Protein AF-A0A426XD39-F1 (afdb_monomer_lite)

Sequence (148 aa):
MAIVEEQVAELERELARTQQERNEALQQLETFDKELNKVQGDLPEAQKQLKEARVRARKADDDLLKSMKDLESTRAELPKQAIDDYKEGLKRMARVAYEYGYRVVLARFRSSHPDSRVEEDPFTIRPKDDSVHMERQQAFDDSDPPES

Structure (mmCIF, N/CA/C/O backbone):
data_AF-A0A426XD39-F1
#
_entry.id   AF-A0A426XD39-F1
#
loop_
_atom_site.group_PDB
_atom_site.id
_atom_site.type_symbol
_atom_site.label_atom_id
_atom_site.label_alt_id
_atom_site.label_comp_id
_atom_site.label_asym_id
_atom_site.label_entity_id
_atom_site.label_seq_id
_atom_site.pdbx_PDB_ins_code
_atom_site.Cartn_x
_atom_site.Cartn_y
_atom_site.Cartn_z
_atom_site.occupancy
_atom_site.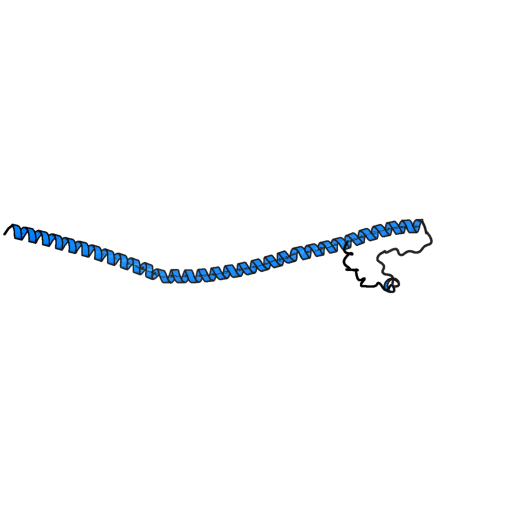B_iso_or_equiv
_atom_site.auth_seq_id
_atom_site.auth_comp_id
_atom_site.auth_asym_id
_atom_site.auth_atom_id
_atom_site.pdbx_PDB_model_num
ATOM 1 N N . MET A 1 1 ? -61.363 5.796 71.773 1.00 62.94 1 MET A N 1
ATOM 2 C CA . MET A 1 1 ? -60.962 4.455 71.301 1.00 62.94 1 MET A CA 1
ATOM 3 C C . MET A 1 1 ? -60.930 4.393 69.779 1.00 62.94 1 MET A C 1
ATOM 5 O O . MET A 1 1 ? -59.838 4.223 69.270 1.00 62.94 1 MET A O 1
ATOM 9 N N . ALA A 1 2 ? -62.021 4.696 69.063 1.00 72.50 2 ALA A N 1
ATOM 10 C CA . ALA A 1 2 ? -62.077 4.622 67.590 1.00 72.50 2 ALA A CA 1
ATOM 11 C C . ALA A 1 2 ? -60.963 5.372 66.813 1.00 72.50 2 ALA A C 1
ATOM 13 O O . ALA A 1 2 ? -60.413 4.827 65.868 1.00 72.50 2 ALA A O 1
ATOM 14 N N . ILE A 1 3 ? -60.573 6.586 67.231 1.00 79.56 3 ILE A N 1
ATOM 15 C CA . ILE A 1 3 ? -59.529 7.377 66.535 1.00 79.56 3 ILE A CA 1
ATOM 16 C C . ILE A 1 3 ? -58.145 6.710 66.626 1.00 79.56 3 ILE A C 1
ATOM 18 O O . ILE A 1 3 ? -57.352 6.771 65.695 1.00 79.56 3 ILE A O 1
ATOM 22 N N . VAL A 1 4 ? -57.852 6.054 67.753 1.00 82.69 4 VAL A N 1
ATOM 23 C CA . VAL A 1 4 ? -56.566 5.369 67.963 1.00 82.69 4 VAL A CA 1
ATOM 24 C C . VAL A 1 4 ? -56.505 4.086 67.130 1.00 82.69 4 VAL A C 1
ATOM 26 O O . VAL A 1 4 ? -55.459 3.767 66.580 1.00 82.69 4 VAL A O 1
ATOM 29 N N . GLU A 1 5 ? -57.627 3.379 66.987 1.00 84.88 5 GLU A N 1
ATOM 30 C CA . GLU A 1 5 ? -57.730 2.174 66.152 1.00 84.88 5 GLU A CA 1
ATOM 31 C C . GLU A 1 5 ? -57.577 2.491 64.656 1.00 84.88 5 GLU A C 1
ATOM 33 O O . GLU A 1 5 ? -56.911 1.749 63.936 1.00 84.88 5 GLU A O 1
ATOM 38 N N . GLU A 1 6 ? -58.127 3.617 64.193 1.00 87.06 6 GLU A N 1
ATOM 39 C CA . GLU A 1 6 ? -57.996 4.069 62.803 1.00 87.06 6 GLU A CA 1
ATOM 40 C C . GLU A 1 6 ? -56.539 4.390 62.430 1.00 87.06 6 GLU A C 1
ATOM 42 O O . GLU A 1 6 ? -56.062 3.941 61.387 1.00 87.06 6 GLU A O 1
ATOM 47 N N . GLN A 1 7 ? -55.802 5.077 63.310 1.00 90.25 7 GLN A N 1
ATOM 48 C CA . GLN A 1 7 ? -54.382 5.381 63.085 1.00 90.25 7 GLN A CA 1
ATOM 49 C C . GLN A 1 7 ? -53.488 4.135 63.106 1.00 90.25 7 GLN A C 1
ATOM 51 O O . GLN A 1 7 ? -52.530 4.052 62.339 1.00 90.25 7 GLN A O 1
ATOM 56 N N . VAL A 1 8 ? -53.797 3.149 63.954 1.00 92.12 8 VAL A N 1
ATOM 57 C CA . VAL A 1 8 ? -53.082 1.862 63.959 1.00 92.12 8 VAL A CA 1
ATOM 58 C C . VAL A 1 8 ? -53.313 1.117 62.642 1.00 92.12 8 VAL A C 1
ATOM 60 O O . VAL A 1 8 ? -52.353 0.647 62.037 1.00 92.12 8 VAL A O 1
ATOM 63 N N . ALA A 1 9 ? -54.553 1.084 62.143 1.00 92.00 9 ALA A N 1
ATOM 64 C CA . ALA A 1 9 ? -54.873 0.437 60.872 1.00 92.00 9 ALA A CA 1
ATOM 65 C C . ALA A 1 9 ? -54.220 1.129 59.659 1.00 92.00 9 ALA A C 1
ATOM 67 O O . ALA A 1 9 ? -53.891 0.473 58.670 1.00 92.00 9 ALA A O 1
ATOM 68 N N . GLU A 1 10 ? -54.038 2.450 59.699 1.00 93.31 10 GLU A N 1
ATOM 69 C CA . GLU A 1 10 ? -53.313 3.193 58.663 1.00 93.31 10 GLU A CA 1
ATOM 70 C C . GLU A 1 10 ? -51.815 2.860 58.665 1.00 93.31 10 GLU A C 1
ATOM 72 O O . GLU A 1 10 ? -51.279 2.469 57.625 1.00 93.31 10 GLU A O 1
ATOM 77 N N . LEU A 1 11 ? -51.174 2.892 59.839 1.00 94.50 11 LEU A N 1
ATOM 78 C CA . LEU A 1 11 ? -49.770 2.501 60.011 1.00 94.50 11 LEU A CA 1
ATOM 79 C C . LEU A 1 11 ? -49.503 1.055 59.565 1.00 94.50 11 LEU A C 1
ATOM 81 O O . LEU A 1 11 ? -48.489 0.781 58.926 1.00 94.50 11 LEU A O 1
ATOM 85 N N . GLU A 1 12 ? -50.415 0.124 59.853 1.00 94.62 12 GLU A N 1
ATOM 86 C CA . GLU A 1 12 ? -50.307 -1.267 59.398 1.00 94.62 12 GLU A CA 1
ATOM 87 C C . GLU A 1 12 ? -50.353 -1.390 57.866 1.00 94.62 12 GLU A C 1
ATOM 89 O O . GLU A 1 12 ? -49.591 -2.171 57.288 1.00 94.62 12 GLU A O 1
ATOM 94 N N . ARG A 1 13 ? -51.190 -0.595 57.181 1.00 95.06 13 ARG A N 1
ATOM 95 C CA . ARG A 1 13 ? -51.237 -0.579 55.706 1.00 95.06 13 ARG A CA 1
ATOM 96 C C . ARG A 1 13 ? -49.968 0.002 55.099 1.00 95.06 13 ARG A C 1
ATOM 98 O O . ARG A 1 13 ? -49.471 -0.542 54.114 1.00 95.06 13 ARG A O 1
ATOM 105 N N . GLU A 1 14 ? -49.437 1.081 55.665 1.00 95.12 14 GLU A N 1
ATOM 106 C CA . GLU A 1 14 ? -48.173 1.665 55.207 1.00 95.12 14 GLU A CA 1
ATOM 107 C C . GLU A 1 14 ? -47.002 0.696 55.405 1.00 95.12 14 GLU A C 1
ATOM 109 O O . GLU A 1 14 ? -46.159 0.531 54.517 1.00 95.12 14 GLU A O 1
ATOM 114 N N . LEU A 1 15 ? -46.978 -0.022 56.529 1.00 95.62 15 LEU A N 1
ATOM 115 C CA . LEU A 1 15 ? -45.964 -1.034 56.803 1.00 95.62 15 LEU A CA 1
ATOM 116 C C . LEU A 1 15 ? -46.068 -2.224 55.834 1.00 95.62 15 LEU A C 1
ATOM 118 O O . LEU A 1 15 ? -45.051 -2.700 55.333 1.00 95.62 15 LEU A O 1
ATOM 122 N N . ALA A 1 16 ? -47.282 -2.663 55.495 1.00 96.06 16 ALA A N 1
ATOM 123 C CA . ALA A 1 16 ? -47.491 -3.701 54.485 1.00 96.06 16 ALA A CA 1
ATOM 124 C C . ALA A 1 16 ? -47.058 -3.243 53.080 1.00 96.06 16 ALA A C 1
ATOM 126 O O . ALA A 1 16 ? -46.397 -3.990 52.356 1.00 96.06 16 ALA A O 1
ATOM 127 N N . ARG A 1 17 ? -47.371 -1.996 52.704 1.00 96.25 17 ARG A N 1
ATOM 128 C CA . ARG A 1 17 ? -46.983 -1.415 51.412 1.00 96.25 17 ARG A CA 1
ATOM 129 C C . ARG A 1 17 ? -45.466 -1.290 51.273 1.00 96.25 17 ARG A C 1
ATOM 131 O O . ARG A 1 17 ? -44.905 -1.727 50.274 1.00 96.25 17 ARG A O 1
ATOM 138 N N . THR A 1 18 ? -44.793 -0.756 52.289 1.00 95.88 18 THR A N 1
ATOM 139 C CA . THR A 1 18 ? -43.326 -0.618 52.293 1.00 95.88 18 THR A CA 1
ATOM 140 C C . THR A 1 18 ? -42.623 -1.979 52.269 1.00 95.88 18 THR A C 1
ATOM 142 O O . THR A 1 18 ? -41.595 -2.134 51.609 1.00 95.88 18 THR A O 1
ATOM 145 N N . GLN A 1 19 ? -43.185 -3.002 52.924 1.00 96.62 19 GLN A N 1
ATOM 146 C CA . GLN A 1 19 ? -42.686 -4.377 52.825 1.00 96.62 19 GLN A CA 1
ATOM 147 C C . GLN A 1 19 ? -42.844 -4.961 51.416 1.00 96.62 19 GLN A C 1
ATOM 149 O O . GLN A 1 19 ? -41.924 -5.624 50.934 1.00 96.62 19 GLN A O 1
ATOM 154 N N . GLN A 1 20 ? -43.970 -4.707 50.746 1.00 97.06 20 GLN A N 1
ATOM 155 C CA . GLN A 1 20 ? -44.176 -5.123 49.359 1.00 97.06 20 GLN A CA 1
ATOM 156 C C . GLN A 1 20 ? -43.181 -4.433 48.414 1.00 97.06 20 GLN A C 1
ATOM 158 O O . GLN A 1 20 ? -42.479 -5.121 47.674 1.00 97.06 20 GLN A O 1
ATOM 163 N N . GLU A 1 21 ? -43.058 -3.106 48.490 1.00 97.00 21 GLU A N 1
ATOM 164 C CA . GLU A 1 21 ? -42.122 -2.319 47.672 1.00 97.00 21 GLU A CA 1
ATOM 165 C C . GLU A 1 21 ? -40.669 -2.788 47.877 1.00 97.00 21 GLU A C 1
ATOM 167 O O . GLU A 1 21 ? -39.912 -2.946 46.917 1.00 97.00 21 GLU A O 1
ATOM 172 N N . ARG A 1 22 ? -40.281 -3.113 49.120 1.00 97.00 22 ARG A N 1
ATOM 173 C CA . ARG A 1 22 ? -38.969 -3.707 49.421 1.00 97.00 22 ARG A CA 1
ATOM 174 C C . ARG A 1 22 ? -38.773 -5.056 48.723 1.00 97.00 22 ARG A C 1
ATOM 176 O O . ARG A 1 22 ? -37.688 -5.316 48.206 1.00 97.00 22 ARG A O 1
ATOM 183 N N . ASN A 1 23 ? -39.779 -5.928 48.732 1.00 97.44 23 ASN A N 1
ATOM 184 C CA . ASN A 1 23 ? -39.682 -7.250 48.108 1.00 97.44 23 ASN A CA 1
ATOM 185 C C . ASN A 1 23 ? -39.570 -7.148 46.581 1.00 97.44 23 ASN A C 1
ATOM 187 O O . ASN A 1 23 ? -38.772 -7.865 45.979 1.00 97.44 23 ASN A O 1
ATOM 191 N N . GLU A 1 24 ? -40.313 -6.230 45.966 1.00 97.50 24 GLU A N 1
ATOM 192 C CA . GLU A 1 24 ? -40.216 -5.937 44.532 1.00 97.50 24 GLU A CA 1
ATOM 193 C C . GLU A 1 24 ? -38.823 -5.395 44.171 1.00 97.50 24 GLU A C 1
ATOM 195 O O . GLU A 1 24 ? -38.196 -5.872 43.224 1.00 97.50 24 GLU A O 1
ATOM 200 N N . ALA A 1 25 ? -38.278 -4.476 44.976 1.00 97.38 25 ALA A N 1
ATOM 201 C CA . ALA A 1 25 ? -36.922 -3.962 44.791 1.00 97.38 25 ALA A CA 1
ATOM 202 C C . ALA A 1 25 ? -35.846 -5.056 44.933 1.00 97.38 25 ALA A C 1
ATOM 204 O O . ALA A 1 25 ? -34.875 -5.068 44.176 1.00 97.38 25 ALA A O 1
ATOM 205 N N . LEU A 1 26 ? -36.016 -6.004 45.864 1.00 97.88 26 LEU A N 1
ATOM 206 C CA . LEU A 1 26 ? -35.109 -7.149 46.014 1.00 97.88 26 LEU A CA 1
ATOM 207 C C . LEU A 1 26 ? -35.141 -8.071 44.789 1.00 97.88 26 LEU A C 1
ATOM 209 O O . LEU A 1 26 ? -34.083 -8.500 44.333 1.00 97.88 26 LEU A O 1
ATOM 213 N N . GLN A 1 27 ? -36.323 -8.334 44.225 1.00 97.56 27 GLN A N 1
ATOM 214 C CA . GLN A 1 27 ? -36.441 -9.110 42.987 1.00 97.56 27 GLN A CA 1
ATOM 215 C C . GLN A 1 27 ? -35.761 -8.400 41.814 1.00 97.56 27 GLN A C 1
ATOM 217 O O . GLN A 1 27 ? -35.033 -9.037 41.055 1.00 97.56 27 GLN A O 1
ATOM 222 N N . GLN A 1 28 ? -35.941 -7.081 41.688 1.00 97.88 28 GLN A N 1
ATOM 223 C CA . GLN A 1 28 ? -35.249 -6.303 40.661 1.00 97.88 28 GLN A CA 1
ATOM 224 C C . GLN A 1 28 ? -33.729 -6.367 40.830 1.00 97.88 28 GLN A C 1
ATOM 226 O O . GLN A 1 28 ? -33.011 -6.608 39.859 1.00 97.88 28 GLN A O 1
ATOM 231 N N . LEU A 1 29 ? -33.229 -6.224 42.058 1.00 97.56 29 LEU A N 1
ATOM 232 C CA . LEU A 1 29 ? -31.799 -6.315 42.339 1.00 97.56 29 LEU A CA 1
ATOM 233 C C . LEU A 1 29 ? -31.237 -7.697 41.976 1.00 97.56 29 LEU A C 1
ATOM 235 O O . LEU A 1 29 ? -30.179 -7.778 41.360 1.00 97.56 29 LEU A O 1
ATOM 239 N N . GLU A 1 30 ? -31.972 -8.773 42.262 1.00 97.50 30 GLU A N 1
ATOM 240 C CA . GLU A 1 30 ? -31.591 -10.128 41.854 1.00 97.50 30 GLU A CA 1
ATOM 241 C C . GLU A 1 30 ? -31.576 -10.297 40.323 1.00 97.50 30 GLU A C 1
ATOM 243 O O . GLU A 1 30 ? -30.703 -10.978 39.778 1.00 97.50 30 GLU A O 1
ATOM 248 N N . THR A 1 31 ? -32.513 -9.673 39.597 1.00 97.69 31 THR A N 1
ATOM 249 C CA . THR A 1 31 ? -32.496 -9.696 38.124 1.00 97.69 31 THR A CA 1
ATOM 250 C C . THR A 1 31 ? -31.302 -8.942 37.544 1.00 97.69 31 THR A C 1
ATOM 252 O O . THR A 1 31 ? -30.614 -9.493 36.684 1.00 97.69 31 THR A O 1
ATOM 255 N N . PHE A 1 32 ? -30.992 -7.748 38.059 1.00 97.12 32 PHE A N 1
ATOM 256 C CA . PHE A 1 32 ? -29.820 -6.984 37.630 1.00 97.12 32 PHE A CA 1
ATOM 257 C C . PHE A 1 32 ? -28.513 -7.714 37.941 1.00 97.12 32 PHE A C 1
ATOM 259 O O . PHE A 1 32 ? -27.609 -7.721 37.110 1.00 97.12 32 PHE A O 1
ATOM 266 N N . ASP A 1 33 ? -28.417 -8.382 39.091 1.00 97.69 33 ASP A N 1
ATOM 267 C CA . ASP A 1 33 ? -27.224 -9.148 39.455 1.00 97.69 33 ASP A CA 1
ATOM 268 C C . ASP A 1 33 ? -27.003 -10.338 38.503 1.00 97.69 33 ASP A C 1
ATOM 270 O O . ASP A 1 33 ? -25.888 -10.595 38.042 1.00 97.69 33 ASP A O 1
ATOM 274 N N . LYS A 1 34 ? -28.077 -11.029 38.101 1.00 97.12 34 LYS A N 1
ATOM 275 C CA . LYS A 1 34 ? -28.007 -12.088 37.077 1.00 97.12 34 LYS A CA 1
ATOM 276 C C . LYS A 1 34 ? -27.558 -11.551 35.717 1.00 97.12 34 LYS A C 1
ATOM 278 O O . LYS A 1 34 ? -26.823 -12.240 35.012 1.00 97.12 34 LYS A O 1
ATOM 283 N N . GLU A 1 35 ? -27.998 -10.358 35.327 1.00 96.94 35 GLU A N 1
ATOM 284 C CA . GLU A 1 35 ? -27.568 -9.715 34.080 1.00 96.94 35 GLU A CA 1
ATOM 285 C C . GLU A 1 35 ? -26.106 -9.267 34.133 1.00 96.94 35 GLU A C 1
ATOM 287 O O . GLU A 1 35 ? -25.351 -9.550 33.201 1.00 96.94 35 GLU A O 1
ATOM 292 N N . LEU A 1 36 ? -25.676 -8.656 35.241 1.00 97.19 36 LEU A N 1
ATOM 293 C CA . LEU A 1 36 ? -24.282 -8.263 35.456 1.00 97.19 36 LEU A CA 1
ATOM 294 C C . LEU A 1 36 ? -23.345 -9.464 35.378 1.00 97.19 36 LEU A C 1
ATOM 296 O O . LEU A 1 36 ? -22.344 -9.407 34.668 1.00 97.19 36 LEU A O 1
ATOM 300 N N . ASN A 1 37 ? -23.698 -10.572 36.031 1.00 96.75 37 ASN A N 1
ATOM 301 C CA . ASN A 1 37 ? -22.898 -11.794 35.993 1.00 96.75 37 ASN A CA 1
ATOM 302 C C . ASN A 1 37 ? -22.757 -12.363 34.571 1.00 96.75 37 ASN A C 1
ATOM 304 O O . ASN A 1 37 ? -21.679 -12.833 34.206 1.00 96.75 37 ASN A O 1
ATOM 308 N N . LYS A 1 38 ? -23.809 -12.286 33.741 1.00 96.25 38 LYS A N 1
ATOM 309 C CA . LYS A 1 38 ? -23.734 -12.689 32.324 1.00 96.25 38 LYS A CA 1
ATOM 310 C C . LYS A 1 38 ? -22.755 -11.808 31.550 1.00 96.25 38 LYS A C 1
ATOM 312 O O . LYS A 1 38 ? -21.816 -12.322 30.952 1.00 96.25 38 LYS A O 1
ATOM 317 N N . VAL A 1 39 ? -22.922 -10.486 31.629 1.00 96.00 39 VAL A N 1
ATOM 318 C CA . VAL A 1 39 ? -22.052 -9.526 30.926 1.00 96.00 39 VAL A CA 1
ATOM 319 C C . VAL A 1 39 ? -20.598 -9.649 31.390 1.00 96.00 39 VAL A C 1
ATOM 321 O O . VAL A 1 39 ? -19.671 -9.603 30.582 1.00 96.00 39 VAL A O 1
ATOM 324 N N . GLN A 1 40 ? -20.381 -9.846 32.689 1.00 96.62 40 GLN A N 1
ATOM 325 C CA . GLN A 1 40 ? -19.053 -10.043 33.260 1.00 96.62 40 GLN A CA 1
ATOM 326 C C . GLN A 1 40 ? -18.413 -11.361 32.801 1.00 96.62 40 GLN A C 1
ATOM 328 O O . GLN A 1 40 ? -17.192 -11.416 32.657 1.00 96.62 40 GLN A O 1
ATOM 333 N N . GLY A 1 41 ? -19.218 -12.392 32.529 1.00 95.56 41 GLY A N 1
ATOM 334 C CA . GLY A 1 41 ? -18.774 -13.646 31.921 1.00 95.56 41 GLY A CA 1
ATOM 335 C C . GLY A 1 41 ? -18.348 -13.504 30.455 1.00 95.56 41 GLY A C 1
ATOM 336 O O . GLY A 1 41 ? -17.383 -14.145 30.045 1.00 95.56 41 GLY A O 1
ATOM 337 N N . ASP A 1 42 ? -19.003 -12.628 29.689 1.00 96.94 42 ASP A N 1
ATOM 338 C CA . ASP A 1 42 ? -18.703 -12.400 28.264 1.00 96.94 42 ASP A CA 1
ATOM 339 C C . ASP A 1 42 ? -17.506 -11.458 28.041 1.00 96.94 42 ASP A C 1
ATOM 341 O O . ASP A 1 42 ? -16.815 -11.517 27.016 1.00 96.94 42 ASP A O 1
ATOM 345 N N . LEU A 1 43 ? -17.225 -10.586 29.014 1.00 97.44 43 LEU A N 1
ATOM 346 C CA . LEU A 1 43 ? -16.177 -9.570 28.924 1.00 97.44 43 LEU A CA 1
ATOM 347 C C . LEU A 1 43 ? -14.773 -10.137 28.605 1.00 97.44 43 LEU A C 1
ATOM 349 O O . LEU A 1 43 ? -14.110 -9.575 27.726 1.00 97.44 43 LEU A O 1
ATOM 353 N N . PRO A 1 44 ? -14.284 -11.224 29.240 1.00 97.19 44 PRO A N 1
ATOM 354 C CA . PRO A 1 44 ? -12.968 -11.788 28.942 1.00 97.19 44 PRO A CA 1
ATOM 355 C C . PRO A 1 44 ? -12.835 -12.285 27.499 1.00 97.19 44 PRO A C 1
ATOM 357 O O . PRO A 1 44 ? -11.789 -12.087 26.876 1.00 97.19 44 PRO A O 1
ATOM 360 N N . GLU A 1 45 ? -13.891 -12.893 26.952 1.00 97.44 45 GLU A N 1
ATOM 361 C CA . GLU A 1 45 ? -13.901 -13.406 25.579 1.00 97.44 45 GLU A CA 1
ATOM 362 C C . GLU A 1 45 ? -13.872 -12.250 24.571 1.00 97.44 45 GLU A C 1
ATOM 364 O O . GLU A 1 45 ? -13.024 -12.230 23.676 1.00 97.44 45 GLU A O 1
ATOM 369 N N . ALA A 1 46 ? -14.691 -11.213 24.776 1.00 97.12 46 ALA A N 1
ATOM 370 C CA . ALA A 1 46 ? -14.643 -10.001 23.957 1.00 97.12 46 ALA A CA 1
ATOM 371 C C . ALA A 1 46 ? -13.252 -9.337 24.002 1.00 97.12 46 ALA A C 1
ATOM 373 O O . ALA A 1 46 ? -12.706 -8.903 22.981 1.00 97.12 46 ALA A O 1
ATOM 374 N N . GLN A 1 47 ? -12.626 -9.299 25.182 1.00 98.00 47 GLN A N 1
ATOM 375 C CA . GLN A 1 47 ? -11.295 -8.724 25.358 1.00 98.00 47 GLN A CA 1
ATOM 376 C C . GLN A 1 47 ? -10.203 -9.544 24.651 1.00 98.00 47 GLN A C 1
ATOM 378 O O . GLN A 1 47 ? -9.253 -8.971 24.103 1.00 98.00 47 GLN A O 1
ATOM 383 N N . LYS A 1 48 ? -10.328 -10.8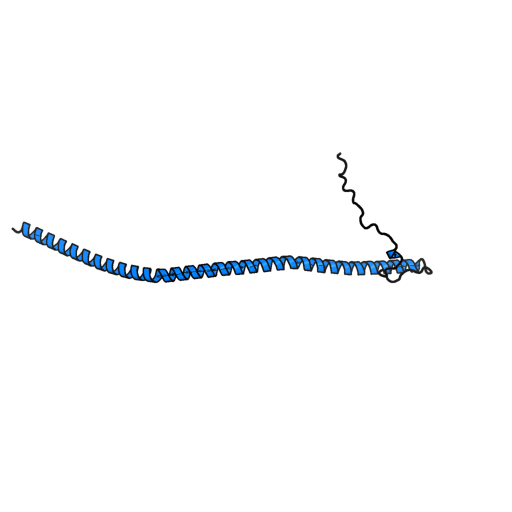76 24.637 1.00 98.12 48 LYS A N 1
ATOM 384 C CA . LYS A 1 48 ? -9.449 -11.780 23.885 1.00 98.12 48 LYS A CA 1
ATOM 385 C C . LYS A 1 48 ? -9.588 -11.552 22.379 1.00 98.12 48 LYS A C 1
ATOM 387 O O . LYS A 1 48 ? -8.581 -11.302 21.716 1.00 98.12 48 LYS A O 1
ATOM 392 N N . GLN A 1 49 ? -10.814 -11.532 21.860 1.00 98.31 49 GLN A N 1
ATOM 393 C CA . GLN A 1 49 ? -11.082 -11.292 20.438 1.00 98.31 49 GLN A CA 1
ATOM 394 C C . GLN A 1 49 ? -10.539 -9.939 19.969 1.00 98.31 49 GLN A C 1
ATOM 396 O O . GLN A 1 49 ? -9.955 -9.841 18.889 1.00 98.31 49 GLN A O 1
ATOM 401 N N . LEU A 1 50 ? -10.645 -8.900 20.803 1.00 98.38 50 LEU A N 1
ATOM 402 C CA . LEU A 1 50 ? -10.077 -7.583 20.515 1.00 98.38 50 LEU A CA 1
ATOM 403 C C . LEU A 1 50 ? -8.543 -7.625 20.397 1.00 98.38 50 LEU A C 1
ATOM 405 O O . LEU A 1 50 ? -7.970 -7.002 19.501 1.00 98.38 50 LEU A O 1
ATOM 409 N N . LYS A 1 51 ? -7.856 -8.362 21.279 1.00 98.38 51 LYS A N 1
ATOM 410 C CA . LYS A 1 51 ? -6.394 -8.540 21.200 1.00 98.38 51 LYS A CA 1
ATOM 411 C C . LYS A 1 51 ? -5.998 -9.276 19.919 1.00 98.38 51 LYS A C 1
ATOM 413 O O . LYS A 1 51 ? -5.087 -8.831 19.226 1.00 98.38 51 LYS A O 1
ATOM 418 N N . GLU A 1 52 ? -6.709 -10.343 19.568 1.00 98.56 52 GLU A N 1
ATOM 419 C CA . GLU A 1 52 ? -6.468 -11.103 18.336 1.00 98.56 52 GLU A CA 1
ATOM 420 C C . GLU A 1 52 ? -6.735 -10.268 17.077 1.00 98.56 52 GLU A C 1
ATOM 422 O O . GLU A 1 52 ? -5.938 -10.275 16.139 1.00 98.56 52 GLU A O 1
ATOM 427 N N . ALA A 1 53 ? -7.826 -9.499 17.056 1.00 98.50 53 ALA A N 1
ATOM 428 C CA . ALA A 1 53 ? -8.136 -8.570 15.974 1.00 98.50 53 ALA A CA 1
ATOM 429 C C . ALA A 1 53 ? -7.037 -7.511 15.801 1.00 98.50 53 ALA A C 1
ATOM 431 O O . ALA A 1 53 ? -6.611 -7.262 14.677 1.00 98.50 53 ALA A O 1
ATOM 432 N N . ARG A 1 54 ? -6.509 -6.952 16.899 1.00 98.62 54 ARG A N 1
ATOM 433 C CA . ARG A 1 54 ? -5.392 -5.991 16.853 1.00 98.62 54 ARG A CA 1
ATOM 434 C C . ARG A 1 54 ? -4.119 -6.592 16.268 1.00 98.62 54 ARG A C 1
ATOM 436 O O . ARG A 1 54 ? -3.441 -5.924 15.495 1.00 98.62 54 ARG A O 1
ATOM 443 N N . VAL A 1 55 ? -3.784 -7.832 16.624 1.00 98.62 55 VAL A N 1
ATOM 444 C CA . VAL A 1 55 ? -2.611 -8.520 16.059 1.00 98.62 55 VAL A CA 1
ATOM 445 C C . VAL A 1 55 ? -2.803 -8.774 14.564 1.00 98.62 55 VAL A C 1
ATOM 447 O O . VAL A 1 55 ? -1.895 -8.507 13.781 1.00 98.62 55 VAL A O 1
ATOM 450 N N . ARG A 1 56 ? -3.993 -9.228 14.153 1.00 98.50 56 ARG A N 1
ATOM 451 C CA . ARG A 1 56 ? -4.318 -9.434 12.733 1.00 98.50 56 ARG A CA 1
ATOM 452 C C . ARG A 1 56 ? -4.262 -8.139 11.927 1.00 98.50 56 ARG A C 1
ATOM 454 O O . ARG A 1 56 ? -3.702 -8.155 10.839 1.00 98.50 56 ARG A O 1
ATOM 461 N N . ALA A 1 57 ? -4.789 -7.041 12.469 1.00 98.44 57 ALA A N 1
ATOM 462 C CA . ALA A 1 57 ? -4.744 -5.731 11.824 1.00 98.44 57 ALA A CA 1
ATOM 463 C C . ALA A 1 57 ? -3.297 -5.273 11.590 1.00 98.44 57 ALA A C 1
ATOM 465 O O . ALA A 1 57 ? -2.937 -4.968 10.462 1.00 98.44 57 ALA A O 1
ATOM 466 N N . ARG A 1 58 ? -2.439 -5.355 12.618 1.00 98.44 58 ARG A N 1
ATOM 467 C CA . ARG A 1 58 ? -1.011 -5.013 12.483 1.00 98.44 58 ARG A CA 1
ATOM 468 C C . ARG A 1 58 ? -0.312 -5.839 11.407 1.00 98.44 58 ARG A C 1
ATOM 470 O O . ARG A 1 58 ? 0.424 -5.290 10.603 1.00 98.44 58 ARG A O 1
ATOM 477 N N . LYS A 1 59 ? -0.577 -7.147 11.363 1.00 98.50 59 LYS A N 1
ATOM 478 C CA . LYS A 1 59 ? -0.012 -8.014 10.324 1.00 98.50 59 LYS A CA 1
ATOM 479 C C . LYS A 1 59 ? -0.477 -7.600 8.922 1.00 98.50 59 LYS A C 1
ATOM 481 O O . LYS A 1 59 ? 0.332 -7.570 8.005 1.00 98.50 59 LYS A O 1
ATOM 486 N N . ALA A 1 60 ? -1.763 -7.291 8.758 1.00 98.44 60 ALA A N 1
ATOM 487 C CA . ALA A 1 60 ? -2.296 -6.837 7.478 1.00 98.44 60 ALA A CA 1
ATOM 488 C C . ALA A 1 60 ? -1.666 -5.505 7.035 1.00 98.44 60 ALA A C 1
ATOM 490 O O . ALA A 1 60 ? -1.351 -5.352 5.857 1.00 98.44 60 ALA A O 1
ATOM 491 N N . ASP A 1 61 ? -1.429 -4.582 7.971 1.00 98.44 61 ASP A N 1
ATOM 492 C CA . ASP A 1 61 ? -0.730 -3.322 7.701 1.00 98.44 61 ASP A CA 1
ATOM 493 C C . ASP A 1 61 ? 0.727 -3.564 7.265 1.00 98.44 61 ASP A C 1
ATOM 495 O O . ASP A 1 61 ? 1.190 -2.956 6.298 1.00 98.44 61 ASP A O 1
ATOM 499 N N . ASP A 1 62 ? 1.441 -4.487 7.919 1.00 98.44 62 ASP A N 1
ATOM 500 C CA . ASP A 1 62 ? 2.813 -4.863 7.549 1.00 98.44 62 ASP A CA 1
ATOM 501 C C . ASP A 1 62 ? 2.877 -5.506 6.148 1.00 98.44 62 ASP A C 1
ATOM 503 O O . ASP A 1 62 ? 3.742 -5.161 5.333 1.00 98.44 62 ASP A O 1
ATOM 507 N N . ASP A 1 63 ? 1.944 -6.412 5.837 1.00 98.44 63 ASP A N 1
ATOM 508 C CA . ASP A 1 63 ? 1.830 -7.065 4.525 1.00 98.44 63 ASP A CA 1
ATOM 509 C C . ASP A 1 63 ? 1.490 -6.042 3.419 1.00 98.44 63 ASP A C 1
ATOM 511 O O . ASP A 1 63 ? 2.045 -6.093 2.311 1.00 98.44 63 ASP A O 1
ATOM 515 N N . LEU A 1 64 ? 0.621 -5.070 3.723 1.00 98.38 64 LEU A N 1
ATOM 516 C CA . LEU A 1 64 ? 0.298 -3.960 2.827 1.00 98.38 64 LEU A CA 1
ATOM 517 C C . LEU A 1 64 ? 1.525 -3.080 2.577 1.00 98.38 64 LEU A C 1
ATOM 519 O O . LEU A 1 64 ? 1.842 -2.784 1.425 1.00 98.38 64 LEU A O 1
ATOM 523 N N . LEU A 1 65 ? 2.250 -2.704 3.634 1.00 98.38 65 LEU A N 1
ATOM 524 C CA . LEU A 1 65 ? 3.458 -1.890 3.529 1.00 98.38 65 LEU A CA 1
ATOM 525 C C . LEU A 1 65 ? 4.523 -2.574 2.666 1.00 98.38 65 LEU A C 1
ATOM 527 O O . LEU A 1 65 ? 5.170 -1.920 1.846 1.00 98.38 65 LEU A O 1
ATOM 531 N N . LYS A 1 66 ? 4.696 -3.890 2.819 1.00 98.44 66 LYS A N 1
ATOM 532 C CA . LYS A 1 66 ? 5.593 -4.678 1.969 1.00 98.44 66 LYS A CA 1
ATOM 533 C C . LYS A 1 66 ? 5.164 -4.619 0.501 1.00 98.44 66 LYS A C 1
ATOM 535 O O . LYS A 1 66 ? 5.975 -4.278 -0.355 1.00 98.44 66 LYS A O 1
ATOM 540 N N . SER A 1 67 ? 3.882 -4.856 0.228 1.00 98.00 67 SER A N 1
ATOM 541 C CA . SER A 1 67 ? 3.334 -4.832 -1.134 1.00 98.00 67 SER A CA 1
ATOM 542 C C . SER A 1 67 ? 3.469 -3.453 -1.796 1.00 98.00 67 SER A C 1
ATOM 544 O O . SER A 1 67 ? 3.769 -3.363 -2.985 1.00 98.00 67 SER A O 1
ATOM 546 N N . MET A 1 68 ? 3.299 -2.366 -1.034 1.00 98.25 68 MET A N 1
ATOM 547 C CA . MET A 1 68 ? 3.504 -1.003 -1.536 1.00 98.25 68 MET A CA 1
ATOM 548 C C . MET A 1 68 ? 4.960 -0.742 -1.934 1.00 98.25 68 MET A C 1
ATOM 550 O O . MET A 1 68 ? 5.193 -0.135 -2.977 1.00 98.25 68 MET A O 1
ATOM 554 N N . LYS A 1 69 ? 5.935 -1.225 -1.152 1.00 98.00 69 LYS A N 1
ATOM 555 C CA . LYS A 1 69 ? 7.364 -1.100 -1.491 1.00 98.00 69 LYS A CA 1
ATOM 556 C C . LYS A 1 69 ? 7.722 -1.877 -2.756 1.00 98.00 69 LYS A C 1
ATOM 558 O O . LYS A 1 69 ? 8.450 -1.360 -3.601 1.00 98.00 69 LYS A O 1
ATOM 563 N N . ASP A 1 70 ? 7.182 -3.083 -2.911 1.00 97.56 70 ASP A N 1
ATOM 564 C CA . ASP A 1 70 ? 7.395 -3.899 -4.112 1.00 97.56 70 ASP A CA 1
ATOM 565 C C . ASP A 1 70 ? 6.791 -3.214 -5.356 1.00 97.56 70 ASP A C 1
ATOM 567 O O . ASP A 1 70 ? 7.420 -3.137 -6.417 1.00 97.56 70 ASP A O 1
ATOM 571 N N . LEU A 1 71 ? 5.594 -2.631 -5.224 1.00 97.12 71 LEU A N 1
ATOM 572 C CA . LEU A 1 71 ? 4.958 -1.844 -6.284 1.00 97.12 71 LEU A CA 1
ATOM 573 C C . LEU A 1 71 ? 5.768 -0.584 -6.636 1.00 97.12 71 LEU A C 1
ATOM 575 O O . LEU A 1 71 ? 5.945 -0.262 -7.809 1.00 97.12 71 LEU A O 1
ATOM 579 N N . GLU A 1 72 ? 6.276 0.139 -5.641 1.00 96.81 72 GLU A N 1
ATOM 580 C CA . GLU A 1 72 ? 7.106 1.323 -5.867 1.00 96.81 72 GLU A CA 1
ATOM 581 C C . GLU A 1 72 ? 8.419 0.964 -6.577 1.00 96.81 72 GLU A C 1
ATOM 583 O O . GLU A 1 72 ? 8.800 1.629 -7.542 1.00 96.81 72 GLU A O 1
ATOM 588 N N . SER A 1 73 ? 9.060 -0.137 -6.171 1.00 95.31 73 SER A N 1
ATOM 589 C CA . SER A 1 73 ? 10.263 -0.656 -6.826 1.00 95.31 73 SER A CA 1
ATOM 590 C C . SER A 1 73 ? 9.999 -1.029 -8.285 1.00 95.31 73 SER A C 1
ATOM 592 O O . SER A 1 73 ? 10.709 -0.560 -9.173 1.00 95.31 73 SER A O 1
ATOM 594 N N . THR A 1 74 ? 8.947 -1.801 -8.567 1.00 95.31 74 THR A N 1
ATOM 595 C CA . THR A 1 74 ? 8.598 -2.176 -9.949 1.00 95.31 74 THR A CA 1
ATOM 596 C C . THR A 1 74 ? 8.254 -0.956 -10.804 1.00 95.31 74 THR A C 1
ATOM 598 O O . THR A 1 74 ? 8.713 -0.846 -11.941 1.00 95.31 74 THR A O 1
ATOM 601 N N . ARG A 1 75 ? 7.521 0.016 -10.248 1.00 94.50 75 ARG A N 1
ATOM 602 C CA . ARG A 1 75 ? 7.217 1.282 -10.924 1.00 94.50 75 ARG A CA 1
ATOM 603 C C . ARG A 1 75 ? 8.472 2.095 -11.242 1.00 94.50 75 ARG A C 1
ATOM 605 O O . ARG A 1 75 ? 8.478 2.780 -12.260 1.00 94.50 75 ARG A O 1
ATOM 612 N N . ALA A 1 76 ? 9.503 2.040 -10.402 1.00 92.81 76 ALA A N 1
ATOM 613 C CA . ALA A 1 76 ? 10.770 2.726 -10.643 1.00 92.81 76 ALA A CA 1
ATOM 614 C C . ALA A 1 76 ? 11.638 2.032 -11.710 1.00 92.81 76 ALA A C 1
ATOM 616 O O . ALA A 1 76 ? 12.395 2.708 -12.407 1.00 92.81 76 ALA A O 1
ATOM 617 N N . GLU A 1 77 ? 11.522 0.711 -11.870 1.00 94.50 77 GLU A N 1
ATOM 618 C CA . GLU A 1 77 ? 12.273 -0.056 -12.877 1.00 94.50 77 GLU A CA 1
ATOM 619 C C . GLU A 1 77 ? 11.669 0.035 -14.288 1.00 94.50 77 GLU A C 1
ATOM 621 O O . GLU A 1 77 ? 12.408 0.174 -15.262 1.00 94.50 77 GLU A O 1
ATOM 626 N N . LEU A 1 78 ? 10.336 0.054 -14.417 1.00 90.88 78 LEU A N 1
ATOM 627 C CA . LEU A 1 78 ? 9.652 0.192 -15.713 1.00 90.88 78 LEU A CA 1
ATOM 628 C C . LEU A 1 78 ? 10.166 1.353 -16.597 1.00 90.88 78 LEU A C 1
ATOM 630 O O . LEU A 1 78 ? 10.461 1.115 -17.771 1.00 90.88 78 LEU A O 1
ATOM 634 N N . PRO A 1 79 ? 10.306 2.601 -16.102 1.00 92.06 79 PRO A N 1
ATOM 635 C CA . PRO A 1 79 ? 10.813 3.697 -16.920 1.00 92.06 79 PRO A CA 1
ATOM 636 C C . PRO A 1 79 ? 12.292 3.531 -17.274 1.00 92.06 79 PRO A C 1
ATOM 638 O O . PRO A 1 79 ? 12.685 3.958 -18.356 1.00 92.06 79 PRO A O 1
ATOM 641 N N . LYS A 1 80 ? 13.113 2.902 -16.419 1.00 94.69 80 LYS A N 1
ATOM 642 C CA . LYS A 1 80 ? 14.527 2.639 -16.740 1.00 94.69 80 LYS A CA 1
ATOM 643 C C . LYS A 1 80 ? 14.631 1.714 -17.946 1.00 94.69 80 LYS A C 1
ATOM 645 O O . LYS A 1 80 ? 15.308 2.054 -18.911 1.00 94.69 80 LYS A O 1
ATOM 650 N N . GLN A 1 81 ? 13.877 0.616 -17.924 1.00 94.44 81 GLN A N 1
ATOM 651 C CA . GLN A 1 81 ? 13.825 -0.322 -19.039 1.00 94.44 81 GLN A CA 1
ATOM 652 C C . GLN A 1 81 ? 13.332 0.357 -20.325 1.00 94.44 81 GLN A C 1
ATOM 654 O O . GLN A 1 81 ? 13.980 0.245 -21.361 1.00 94.44 81 GLN A O 1
ATOM 659 N N . ALA A 1 82 ? 12.250 1.141 -20.254 1.00 95.12 82 ALA A N 1
ATOM 660 C CA . ALA A 1 82 ? 11.731 1.862 -21.417 1.00 95.12 82 ALA A CA 1
ATOM 661 C C . ALA A 1 82 ? 12.742 2.873 -21.998 1.00 95.12 82 ALA A C 1
ATOM 663 O O . ALA A 1 82 ? 12.847 3.022 -23.216 1.00 95.12 82 ALA A O 1
ATOM 664 N N . ILE A 1 83 ? 13.500 3.565 -21.139 1.00 95.88 83 ILE A N 1
ATOM 665 C CA . ILE A 1 83 ? 14.559 4.493 -21.559 1.00 95.88 83 ILE A CA 1
ATOM 666 C C . ILE A 1 83 ? 15.700 3.741 -22.251 1.00 95.88 83 ILE A C 1
ATOM 668 O O . ILE A 1 83 ? 16.211 4.216 -23.269 1.00 95.88 83 ILE A O 1
ATOM 672 N N . ASP A 1 84 ? 16.113 2.593 -21.721 1.00 96.25 84 ASP A N 1
ATOM 673 C CA . ASP A 1 84 ? 17.199 1.803 -22.300 1.00 96.25 84 ASP A CA 1
ATOM 674 C C . ASP A 1 84 ? 16.799 1.187 -23.648 1.00 96.25 84 ASP A C 1
ATOM 676 O O . ASP A 1 84 ? 17.561 1.295 -24.616 1.00 96.25 84 ASP A O 1
ATOM 680 N N . ASP A 1 85 ? 15.572 0.674 -23.761 1.00 96.62 85 ASP A N 1
ATOM 681 C CA . ASP A 1 85 ? 15.001 0.190 -25.024 1.00 96.62 85 ASP A CA 1
ATOM 682 C C . ASP A 1 85 ? 14.925 1.313 -26.072 1.00 96.62 85 ASP A C 1
ATOM 684 O O . ASP A 1 85 ? 15.307 1.131 -27.234 1.00 96.62 85 ASP A O 1
ATOM 688 N N . TYR A 1 86 ? 14.495 2.512 -25.663 1.00 95.94 86 TYR A N 1
ATOM 689 C CA . TYR A 1 86 ? 14.457 3.686 -26.536 1.00 95.94 86 TYR A CA 1
ATOM 690 C C . TYR A 1 86 ? 15.855 4.091 -27.024 1.00 95.94 86 TYR A C 1
ATOM 692 O O . TYR A 1 86 ? 16.049 4.327 -28.220 1.00 95.94 86 TYR A O 1
ATOM 700 N N . LYS A 1 87 ? 16.855 4.135 -26.133 1.00 97.12 87 LYS A N 1
ATOM 701 C CA . LYS A 1 87 ? 18.251 4.434 -26.501 1.00 97.12 87 LYS A CA 1
ATOM 702 C C . LYS A 1 87 ? 18.802 3.423 -27.502 1.00 97.12 87 LYS A C 1
ATOM 704 O O . LYS A 1 87 ? 19.493 3.811 -28.443 1.00 97.12 87 LYS A O 1
ATOM 709 N N . GLU A 1 88 ? 18.510 2.140 -27.317 1.00 96.56 88 GLU A N 1
ATOM 710 C CA . GLU A 1 88 ? 18.924 1.092 -28.249 1.00 96.56 88 GLU A CA 1
ATOM 711 C C . GLU A 1 88 ? 18.247 1.259 -29.619 1.00 96.56 88 GLU A C 1
ATOM 713 O O . GLU A 1 88 ? 18.909 1.187 -30.658 1.00 96.56 88 GLU A O 1
ATOM 718 N N . GLY A 1 89 ? 16.954 1.592 -29.634 1.00 97.00 89 GLY A N 1
ATOM 719 C CA . GLY A 1 89 ? 16.238 1.964 -3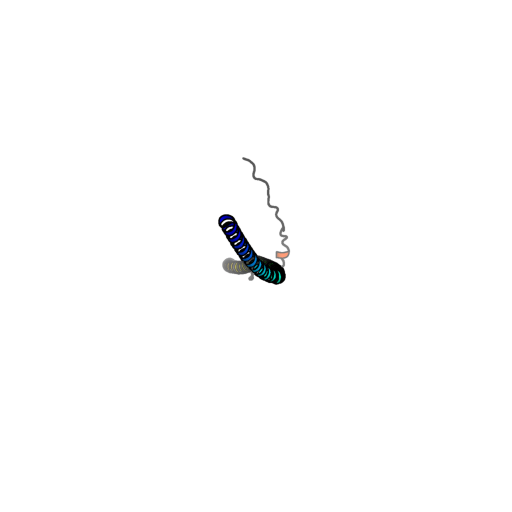0.854 1.00 97.00 89 GLY A CA 1
ATOM 720 C C . GLY A 1 89 ? 16.889 3.143 -31.583 1.00 97.00 89 GLY A C 1
ATOM 721 O O . GLY A 1 89 ? 17.126 3.072 -32.792 1.00 97.00 89 GLY A O 1
ATOM 722 N N . LEU A 1 90 ? 17.262 4.197 -30.850 1.00 96.94 90 LEU A N 1
ATOM 723 C CA . LEU A 1 90 ? 17.963 5.352 -31.414 1.00 96.94 90 LEU A CA 1
ATOM 724 C C . LEU A 1 90 ? 19.320 4.982 -32.018 1.00 96.94 90 LEU A C 1
ATOM 726 O O . LEU A 1 90 ? 19.623 5.431 -33.122 1.00 96.94 90 LEU A O 1
ATOM 730 N N . LYS A 1 91 ? 20.123 4.141 -31.354 1.00 96.12 91 LYS A N 1
ATOM 731 C CA . LYS A 1 91 ? 21.412 3.674 -31.898 1.00 96.12 91 LYS A CA 1
ATOM 732 C C . LYS A 1 91 ? 21.231 2.946 -33.228 1.00 96.12 91 LYS A C 1
ATOM 734 O O . LYS A 1 91 ? 21.978 3.193 -34.175 1.00 96.12 91 LYS A O 1
ATOM 739 N N . ARG A 1 92 ? 20.217 2.081 -33.325 1.00 96.25 92 ARG A N 1
ATOM 740 C CA . ARG A 1 92 ? 19.893 1.354 -34.563 1.00 96.25 92 ARG A CA 1
ATOM 741 C C . ARG A 1 92 ? 19.458 2.303 -35.674 1.00 96.25 92 ARG A C 1
ATOM 743 O O . ARG A 1 92 ? 19.978 2.211 -36.783 1.00 96.25 92 ARG A O 1
ATOM 750 N N . MET A 1 93 ? 18.561 3.240 -35.373 1.00 95.81 93 MET A N 1
ATOM 751 C CA . MET A 1 93 ? 18.095 4.231 -36.347 1.00 95.81 93 MET A CA 1
ATOM 752 C C . MET A 1 93 ? 19.226 5.143 -36.827 1.00 95.81 93 MET A C 1
ATOM 754 O O . MET A 1 93 ? 19.358 5.370 -38.029 1.00 95.81 93 MET A O 1
ATOM 758 N N . ALA A 1 94 ? 20.081 5.610 -35.915 1.00 96.00 94 ALA A N 1
ATOM 759 C CA . ALA A 1 94 ? 21.253 6.412 -36.252 1.00 96.00 94 ALA A CA 1
ATOM 760 C C . ALA A 1 94 ? 22.207 5.652 -37.183 1.00 96.00 94 ALA A C 1
ATOM 762 O O . ALA A 1 94 ? 22.665 6.211 -38.178 1.00 96.00 94 ALA A O 1
ATOM 763 N N . ARG A 1 95 ? 22.448 4.361 -36.912 1.00 94.69 95 ARG A N 1
ATOM 764 C CA . ARG A 1 95 ? 23.276 3.501 -37.768 1.00 94.69 95 ARG A CA 1
ATOM 765 C C . ARG A 1 95 ? 22.723 3.416 -39.192 1.00 94.69 95 ARG A C 1
ATOM 767 O O . ARG A 1 95 ? 23.470 3.631 -40.141 1.00 94.69 95 ARG A O 1
ATOM 774 N N . VAL A 1 96 ? 21.423 3.155 -39.336 1.00 93.81 96 VAL A N 1
ATOM 775 C CA . VAL A 1 96 ? 20.760 3.055 -40.649 1.00 93.81 96 VAL A CA 1
ATOM 776 C C . VAL A 1 96 ? 20.807 4.389 -41.398 1.00 93.81 96 VAL A C 1
ATOM 778 O O . VAL A 1 96 ? 21.115 4.417 -42.589 1.00 93.81 96 VAL A O 1
ATOM 781 N N . ALA A 1 97 ? 20.540 5.503 -40.710 1.00 95.62 97 ALA A N 1
ATOM 782 C CA . ALA A 1 97 ? 20.584 6.833 -41.313 1.00 95.62 97 ALA A CA 1
ATOM 783 C C . ALA A 1 97 ? 21.999 7.200 -41.793 1.00 95.62 97 ALA A C 1
ATOM 785 O O . ALA A 1 97 ? 22.161 7.709 -42.905 1.00 95.62 97 ALA A O 1
ATOM 786 N N . TYR A 1 98 ? 23.023 6.898 -40.987 1.00 94.38 98 TYR A N 1
ATOM 787 C CA . TYR A 1 98 ? 24.422 7.111 -41.349 1.00 94.38 98 TYR A CA 1
ATOM 788 C C . TYR A 1 98 ? 24.841 6.255 -42.548 1.00 94.38 98 TYR A C 1
ATOM 790 O O . TYR A 1 98 ? 25.407 6.780 -43.504 1.00 94.38 98 TYR A O 1
ATOM 798 N N . GLU A 1 99 ? 24.504 4.962 -42.546 1.00 94.88 99 GLU A N 1
ATOM 799 C CA . GLU A 1 99 ? 24.812 4.049 -43.650 1.00 94.88 99 GLU A CA 1
ATOM 800 C C . GLU A 1 99 ? 24.167 4.506 -44.964 1.00 94.88 99 GLU A C 1
ATOM 802 O O . GLU A 1 99 ? 24.819 4.533 -46.010 1.00 94.88 99 GLU A O 1
ATOM 807 N N . TYR A 1 100 ? 22.898 4.919 -44.915 1.00 95.12 100 TYR A N 1
ATOM 808 C CA . TYR A 1 100 ? 22.212 5.462 -46.081 1.00 95.12 100 TYR A CA 1
ATOM 809 C C . TYR A 1 100 ? 22.910 6.721 -46.609 1.00 95.12 100 TYR A C 1
ATOM 811 O O . TYR A 1 100 ? 23.219 6.804 -47.801 1.00 95.12 100 TYR A O 1
ATOM 819 N N . GLY A 1 101 ? 23.214 7.678 -45.726 1.00 95.19 101 GLY A N 1
ATOM 820 C CA . GLY A 1 101 ? 23.942 8.894 -46.089 1.00 95.19 101 GLY A CA 1
ATOM 821 C C . GLY A 1 101 ? 25.305 8.587 -46.711 1.00 95.19 101 GLY A C 1
ATOM 822 O O . GLY A 1 101 ? 25.649 9.142 -47.756 1.00 95.19 101 GLY A O 1
ATOM 823 N N . TYR A 1 102 ? 26.041 7.642 -46.128 1.00 93.94 102 TYR A N 1
ATOM 824 C CA . TYR A 1 102 ? 27.330 7.196 -46.636 1.00 93.94 102 TYR A CA 1
ATOM 825 C C . TYR A 1 102 ? 27.224 6.602 -48.037 1.00 93.94 102 TYR A C 1
ATOM 827 O O . TYR A 1 102 ? 27.964 7.017 -48.923 1.00 93.94 102 TYR A O 1
ATOM 835 N N . ARG A 1 103 ? 26.271 5.694 -48.282 1.00 93.12 103 ARG A N 1
ATOM 836 C CA . ARG A 1 103 ? 26.061 5.099 -49.612 1.00 93.12 103 ARG A CA 1
ATOM 837 C C . ARG A 1 103 ? 25.760 6.163 -50.668 1.00 93.12 103 ARG A C 1
ATOM 839 O O . ARG A 1 103 ? 26.299 6.099 -51.773 1.00 93.12 103 ARG A O 1
ATOM 846 N N . VAL A 1 104 ? 24.942 7.162 -50.329 1.00 95.00 104 VAL A N 1
ATOM 847 C CA . VAL A 1 104 ? 24.631 8.285 -51.228 1.00 95.00 104 VAL A CA 1
ATOM 848 C C . VAL A 1 104 ? 25.884 9.108 -51.538 1.00 95.00 104 VAL A C 1
ATOM 850 O O . VAL A 1 104 ? 26.147 9.414 -52.704 1.00 95.00 104 VAL A O 1
ATOM 853 N N . VAL A 1 105 ? 26.673 9.458 -50.520 1.00 95.25 105 VAL A N 1
ATOM 854 C CA . VAL A 1 105 ? 27.920 10.219 -50.696 1.00 95.25 105 VAL A CA 1
ATOM 855 C C . VAL A 1 105 ? 28.957 9.408 -51.476 1.00 95.25 105 VAL A C 1
ATOM 857 O O . VAL A 1 105 ? 29.570 9.942 -52.3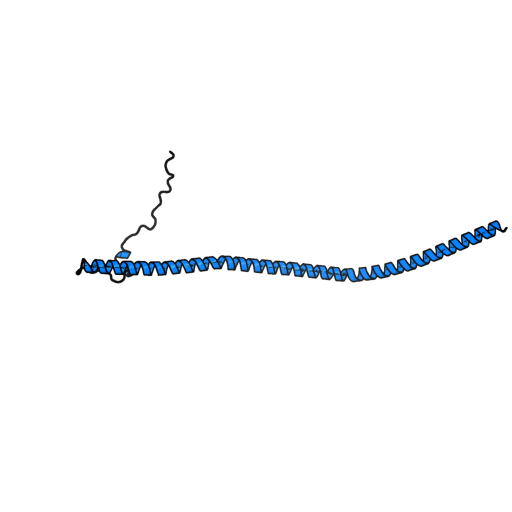96 1.00 95.25 105 VAL A O 1
ATOM 860 N N . LEU A 1 106 ? 29.108 8.116 -51.182 1.00 92.50 106 LEU A N 1
ATOM 861 C CA . LEU A 1 106 ? 30.031 7.208 -51.858 1.00 92.50 106 LEU A CA 1
ATOM 862 C C . LEU A 1 106 ? 29.697 7.069 -53.348 1.00 92.50 106 LEU A C 1
ATOM 864 O O . LEU A 1 106 ? 30.594 7.142 -54.186 1.00 92.50 106 LEU A O 1
ATOM 868 N N . ALA A 1 107 ? 28.415 6.926 -53.698 1.00 92.88 107 ALA A N 1
ATOM 869 C CA . ALA A 1 107 ? 27.979 6.875 -55.093 1.00 92.88 107 ALA A CA 1
ATOM 870 C C . ALA A 1 107 ? 28.327 8.169 -55.848 1.00 92.88 107 ALA A C 1
ATOM 872 O O . ALA A 1 107 ? 28.858 8.119 -56.959 1.00 92.88 107 ALA A O 1
ATOM 873 N N . ARG A 1 108 ? 28.096 9.333 -55.224 1.00 94.56 108 ARG A N 1
ATOM 874 C CA . ARG A 1 108 ? 28.485 10.635 -55.790 1.00 94.56 108 ARG A CA 1
ATOM 875 C C . ARG A 1 108 ? 29.998 10.752 -55.945 1.00 94.56 108 ARG A C 1
ATOM 877 O O . ARG A 1 108 ? 30.469 11.170 -56.996 1.00 94.56 108 ARG A O 1
ATOM 884 N N . PHE A 1 109 ? 30.756 10.346 -54.929 1.00 92.62 109 PHE A N 1
ATOM 885 C CA . PHE A 1 109 ? 32.214 10.385 -54.956 1.00 92.62 109 PHE A CA 1
ATOM 886 C C . PHE A 1 109 ? 32.778 9.545 -56.105 1.00 92.62 109 PHE A C 1
ATOM 888 O O . PHE A 1 109 ? 33.601 10.043 -56.867 1.00 92.62 109 PHE A O 1
ATOM 895 N N . ARG A 1 110 ? 32.284 8.312 -56.274 1.00 91.88 110 ARG A N 1
ATOM 896 C CA . ARG A 1 110 ? 32.682 7.410 -57.368 1.00 91.88 110 ARG A CA 1
ATOM 897 C C . ARG A 1 110 ? 32.368 7.984 -58.745 1.00 91.88 110 ARG A C 1
ATOM 899 O O . ARG A 1 110 ? 33.170 7.831 -59.656 1.00 91.88 110 ARG A O 1
ATOM 906 N N . SER A 1 111 ? 31.231 8.668 -58.890 1.00 92.25 111 SER A N 1
ATOM 907 C CA . SER A 1 111 ? 30.879 9.337 -60.147 1.00 92.25 111 SER A CA 1
ATOM 908 C C . SER A 1 111 ? 31.849 10.465 -60.504 1.00 92.25 111 SER A C 1
ATOM 910 O O . SER A 1 111 ? 32.078 10.700 -61.687 1.00 92.25 111 SER A O 1
ATOM 912 N N . SER A 1 112 ? 32.391 11.171 -59.509 1.00 94.00 112 SER A N 1
ATOM 913 C CA . SER A 1 112 ? 33.328 12.280 -59.728 1.00 94.00 112 SER A CA 1
ATOM 914 C C . SER A 1 112 ? 34.798 11.844 -59.772 1.00 94.00 112 SER A C 1
ATOM 916 O O . SER A 1 112 ? 35.607 12.538 -60.380 1.00 94.00 112 SER A O 1
ATOM 918 N N . HIS A 1 113 ? 35.157 10.714 -59.148 1.00 90.75 113 HIS A N 1
ATOM 919 C CA . HIS A 1 113 ? 36.536 10.213 -59.042 1.00 90.75 113 HIS A CA 1
ATOM 920 C C . HIS A 1 113 ? 36.608 8.692 -59.294 1.00 90.75 113 HIS A C 1
ATOM 922 O O . HIS A 1 113 ? 36.770 7.919 -58.344 1.00 90.75 113 HIS A O 1
ATOM 928 N N . PRO A 1 114 ? 36.508 8.238 -60.557 1.00 86.00 114 PRO A N 1
ATOM 929 C CA . PRO A 1 114 ? 36.370 6.815 -60.885 1.00 86.00 114 PRO A CA 1
ATOM 930 C C . PRO A 1 114 ? 37.552 5.933 -60.450 1.00 86.00 114 PRO A C 1
ATOM 932 O O . PRO A 1 114 ? 37.349 4.783 -60.072 1.00 86.00 114 PRO A O 1
ATOM 935 N N . ASP A 1 115 ? 38.774 6.475 -60.448 1.00 90.19 115 ASP A N 1
ATOM 936 C CA . ASP A 1 115 ? 40.000 5.716 -60.149 1.00 90.19 115 ASP A CA 1
ATOM 937 C C . ASP A 1 115 ? 40.359 5.683 -58.649 1.00 90.19 115 ASP A C 1
ATOM 939 O O . ASP A 1 115 ? 41.338 5.056 -58.239 1.00 90.19 115 ASP A O 1
ATOM 943 N N . SER A 1 116 ? 39.590 6.373 -57.800 1.00 87.44 116 SER A N 1
ATOM 944 C CA . SER A 1 116 ? 39.890 6.489 -56.370 1.00 87.44 116 SER A CA 1
ATOM 945 C C . SER A 1 116 ? 39.317 5.316 -55.569 1.00 87.44 116 SER A C 1
ATOM 947 O O . SER A 1 116 ? 38.108 5.092 -55.540 1.00 87.44 116 SER A O 1
ATOM 949 N N . ARG A 1 117 ? 40.179 4.588 -54.845 1.00 82.25 117 ARG A N 1
ATOM 950 C CA . ARG A 1 117 ? 39.767 3.533 -53.900 1.00 82.25 117 ARG A CA 1
ATOM 951 C C . ARG A 1 117 ? 39.302 4.136 -52.574 1.00 82.25 117 ARG A C 1
ATOM 953 O O . ARG A 1 117 ? 40.098 4.723 -51.846 1.00 82.25 117 ARG A O 1
ATOM 960 N N . VAL A 1 118 ? 38.038 3.912 -52.228 1.00 84.06 118 VAL A N 1
ATOM 961 C CA . VAL A 1 118 ? 37.434 4.292 -50.940 1.00 84.06 118 VAL A CA 1
ATOM 962 C C . VAL A 1 118 ? 36.891 3.038 -50.259 1.00 84.06 118 VAL A C 1
ATOM 964 O O . VAL A 1 118 ? 36.557 2.071 -50.942 1.00 84.06 118 VAL A O 1
ATOM 967 N N . GLU A 1 119 ? 36.864 3.039 -48.923 1.00 86.88 119 GLU A N 1
ATOM 968 C CA . GLU A 1 119 ? 36.189 1.997 -48.135 1.00 86.88 119 GLU A CA 1
ATOM 969 C C . GLU A 1 119 ? 34.740 1.814 -48.621 1.00 86.88 119 GLU A C 1
ATOM 971 O O . GLU A 1 119 ? 34.115 2.771 -49.072 1.00 86.88 119 GLU A O 1
ATOM 976 N N . GLU A 1 120 ? 34.217 0.589 -48.590 1.00 84.69 120 GLU A N 1
ATOM 977 C CA . GLU A 1 120 ? 32.820 0.334 -48.974 1.00 84.69 120 GLU A CA 1
ATOM 978 C C . GLU A 1 120 ? 31.908 0.189 -47.759 1.00 84.69 120 GLU A C 1
ATOM 980 O O . GLU A 1 120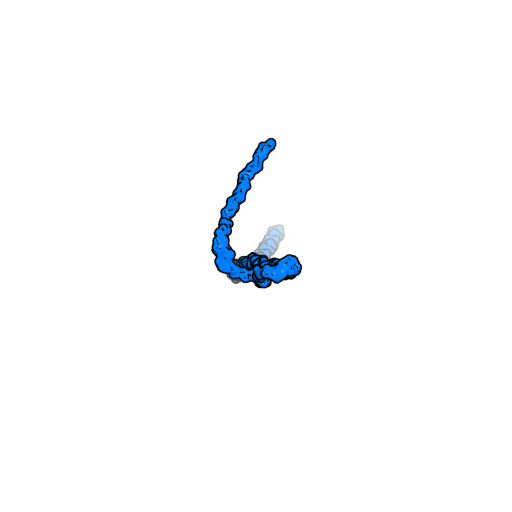 ? 30.752 0.612 -47.818 1.00 84.69 120 GLU A O 1
ATOM 985 N N . ASP A 1 121 ? 32.424 -0.377 -46.665 1.00 87.94 121 ASP A N 1
ATOM 986 C CA . ASP A 1 121 ? 31.702 -0.490 -45.404 1.00 87.94 121 ASP A CA 1
ATOM 987 C C . ASP A 1 121 ? 32.071 0.684 -44.477 1.00 87.94 121 ASP A C 1
ATOM 989 O O . ASP A 1 121 ? 33.193 0.752 -43.968 1.00 87.94 121 ASP A O 1
ATOM 993 N N . PRO A 1 122 ? 31.133 1.612 -44.218 1.00 84.06 122 PRO A N 1
ATOM 994 C CA . PRO A 1 122 ? 31.383 2.754 -43.346 1.00 84.06 122 PRO A CA 1
ATOM 995 C C . PRO A 1 122 ? 31.667 2.386 -41.883 1.00 84.06 122 PRO A C 1
ATOM 997 O O . PRO A 1 122 ? 32.054 3.264 -41.114 1.00 84.06 122 PRO A O 1
ATOM 1000 N N . PHE A 1 123 ? 31.464 1.129 -41.477 1.00 85.25 123 PHE A N 1
ATOM 1001 C CA . PHE A 1 123 ? 31.738 0.646 -40.122 1.00 85.25 123 PHE A CA 1
ATOM 1002 C C . PHE A 1 123 ? 33.036 -0.167 -40.011 1.00 85.25 123 PHE A C 1
ATOM 1004 O O . PHE A 1 123 ? 33.356 -0.641 -38.917 1.00 85.25 123 PHE A O 1
ATOM 1011 N N . THR A 1 124 ? 33.806 -0.313 -41.095 1.00 87.12 124 THR A N 1
ATOM 1012 C CA . THR A 1 124 ? 35.136 -0.929 -41.035 1.00 87.12 124 THR A CA 1
ATOM 1013 C C . THR A 1 124 ? 36.088 -0.019 -40.265 1.00 87.12 124 THR A C 1
ATOM 1015 O O . THR A 1 124 ? 36.548 0.996 -40.788 1.00 87.12 124 THR A O 1
ATOM 1018 N N . ILE A 1 125 ? 36.438 -0.405 -39.037 1.00 80.25 125 ILE A N 1
ATOM 1019 C CA . ILE A 1 125 ? 37.514 0.252 -38.285 1.00 80.25 125 ILE A CA 1
ATOM 1020 C C . ILE A 1 125 ? 38.835 -0.098 -38.962 1.00 80.25 125 ILE A C 1
ATOM 1022 O O . ILE A 1 125 ? 39.216 -1.272 -39.042 1.00 80.25 125 ILE A O 1
ATOM 1026 N N . ARG A 1 126 ? 39.545 0.911 -39.472 1.00 81.38 126 ARG A N 1
ATOM 1027 C CA . ARG A 1 126 ? 40.862 0.693 -40.064 1.00 81.38 126 ARG A CA 1
ATOM 1028 C C . ARG A 1 126 ? 41.909 0.807 -38.957 1.00 81.38 126 ARG A C 1
ATOM 1030 O O . ARG A 1 126 ? 41.862 1.747 -38.178 1.00 81.38 126 ARG A O 1
ATOM 1037 N N . PRO A 1 127 ? 42.962 -0.028 -38.953 1.00 77.25 127 PRO A N 1
ATOM 1038 C CA . PRO A 1 127 ? 44.037 0.065 -37.954 1.00 77.25 127 PRO A CA 1
ATOM 1039 C C . PRO A 1 127 ? 44.831 1.386 -38.014 1.00 77.25 127 PRO A C 1
ATOM 1041 O O . PRO A 1 127 ? 45.697 1.635 -37.185 1.00 77.25 127 PRO A O 1
AT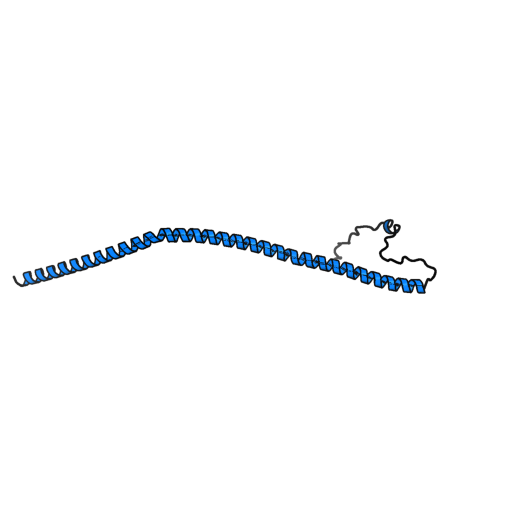OM 1044 N N . LYS A 1 128 ? 44.578 2.228 -39.026 1.00 80.00 128 LYS A N 1
ATOM 1045 C CA . LYS A 1 128 ? 45.120 3.589 -39.121 1.00 80.00 128 LYS A CA 1
ATOM 1046 C C . LYS A 1 128 ? 44.313 4.560 -38.252 1.00 80.00 128 LYS A C 1
ATOM 1048 O O . LYS A 1 128 ? 44.888 5.511 -37.737 1.00 80.00 128 LYS A O 1
ATOM 1053 N N . ASP A 1 129 ? 43.029 4.293 -38.040 1.00 78.25 129 ASP A N 1
ATOM 1054 C CA . ASP A 1 129 ? 42.142 5.119 -37.220 1.00 78.25 129 ASP A CA 1
ATOM 1055 C C . ASP A 1 129 ? 42.524 5.001 -35.734 1.00 78.25 129 ASP A C 1
ATOM 1057 O O . ASP A 1 129 ? 42.516 5.996 -35.016 1.00 78.25 129 ASP A O 1
ATOM 1061 N N . ASP A 1 130 ? 43.003 3.825 -35.307 1.00 78.56 130 ASP A N 1
ATOM 1062 C CA . ASP A 1 130 ? 43.517 3.575 -33.949 1.00 78.56 130 ASP A CA 1
ATOM 1063 C C . ASP A 1 130 ? 44.776 4.396 -33.608 1.00 78.56 130 ASP A C 1
ATOM 1065 O O . ASP A 1 130 ? 45.100 4.597 -32.438 1.00 78.56 130 ASP A O 1
ATOM 1069 N N . SER A 1 131 ? 45.504 4.877 -34.624 1.00 76.44 131 SER A N 1
ATOM 1070 C CA . SER A 1 131 ? 46.700 5.710 -34.438 1.00 76.44 131 SER A CA 1
ATOM 1071 C C . SER A 1 131 ? 46.394 7.204 -34.277 1.00 76.44 131 SER A C 1
ATOM 1073 O O . SER A 1 131 ? 47.298 7.994 -34.000 1.00 76.44 131 SER A O 1
ATOM 1075 N N . VAL A 1 132 ? 45.124 7.603 -34.408 1.00 73.88 132 VAL A N 1
ATOM 1076 C CA . VAL A 1 132 ? 44.682 8.985 -34.206 1.00 73.88 132 VAL A CA 1
ATOM 1077 C C . VAL A 1 132 ? 44.412 9.204 -32.716 1.00 73.88 132 VAL A C 1
ATOM 1079 O O . VAL A 1 132 ? 43.384 8.795 -32.182 1.00 73.88 132 VAL A O 1
ATOM 1082 N N . HIS A 1 133 ? 45.344 9.862 -32.023 1.00 71.19 133 HIS A N 1
ATOM 1083 C CA . HIS A 1 133 ? 45.166 10.243 -30.620 1.00 71.19 133 HIS A CA 1
ATOM 1084 C C . HIS A 1 133 ? 44.057 11.304 -30.494 1.00 71.19 133 HIS A C 1
ATOM 1086 O O . HIS A 1 133 ? 44.306 12.498 -30.662 1.00 71.19 133 HIS A O 1
ATOM 1092 N N . MET A 1 134 ? 42.831 10.872 -30.187 1.00 76.44 134 MET A N 1
ATOM 1093 C CA . MET A 1 134 ? 41.746 11.772 -29.785 1.00 76.44 134 MET A CA 1
ATOM 1094 C C . MET A 1 134 ? 41.892 12.151 -28.308 1.00 76.44 134 MET A C 1
ATOM 1096 O O . MET A 1 134 ? 41.937 11.289 -27.427 1.00 76.44 134 MET A O 1
ATOM 1100 N N . GLU A 1 135 ? 41.944 13.453 -28.035 1.00 76.12 135 GLU A N 1
ATOM 1101 C CA . GLU A 1 135 ? 41.920 13.996 -26.679 1.00 76.12 135 GLU A CA 1
ATOM 1102 C C . GLU A 1 135 ? 40.571 13.668 -26.019 1.00 76.12 135 GLU A C 1
ATOM 1104 O O . GLU A 1 135 ? 39.506 14.029 -26.513 1.00 76.12 135 GLU A O 1
ATOM 1109 N N . ARG A 1 136 ? 40.604 12.904 -24.921 1.00 76.19 136 ARG A N 1
ATOM 1110 C CA . ARG A 1 136 ? 39.391 12.348 -24.290 1.00 76.19 136 ARG A CA 1
ATOM 1111 C C . ARG A 1 136 ? 38.612 13.354 -23.443 1.00 76.19 136 ARG A C 1
ATOM 1113 O O . ARG A 1 136 ? 37.514 13.032 -22.997 1.00 76.19 136 ARG A O 1
ATOM 1120 N N . GLN A 1 137 ? 39.188 14.520 -23.169 1.00 74.44 137 GLN A N 1
ATOM 1121 C CA . GLN A 1 137 ? 38.601 15.541 -22.311 1.00 74.44 137 GLN A CA 1
ATOM 1122 C C . GLN A 1 137 ? 38.977 16.913 -22.853 1.00 74.44 137 GLN A C 1
ATOM 1124 O O . GLN A 1 137 ? 40.141 17.292 -22.813 1.00 74.44 137 GLN A O 1
ATOM 1129 N N . GLN A 1 138 ? 37.982 17.649 -23.335 1.00 72.88 138 GLN A N 1
ATOM 1130 C CA . GLN A 1 138 ? 38.114 19.071 -23.601 1.00 72.88 138 GLN A CA 1
ATOM 1131 C C . GLN A 1 138 ? 37.428 19.798 -22.449 1.00 72.88 138 GLN A C 1
ATOM 1133 O O . GLN A 1 138 ? 36.237 19.592 -22.213 1.00 72.88 138 GLN A O 1
ATOM 1138 N N . ALA A 1 139 ? 38.193 20.575 -21.682 1.00 78.69 139 ALA A N 1
ATOM 1139 C CA . ALA A 1 139 ? 37.621 21.412 -20.638 1.00 78.69 139 ALA A CA 1
ATOM 1140 C C . ALA A 1 139 ? 36.730 22.466 -21.304 1.00 78.69 139 ALA A C 1
ATOM 1142 O O . ALA A 1 139 ? 37.181 23.187 -22.196 1.00 78.69 139 ALA A O 1
ATOM 1143 N N . PHE A 1 140 ? 35.462 22.515 -20.904 1.00 77.75 140 PHE A N 1
ATOM 1144 C CA . PHE A 1 140 ? 34.606 23.640 -21.246 1.00 77.75 140 PHE A CA 1
ATOM 1145 C C . PHE A 1 140 ? 35.038 24.837 -20.402 1.00 77.75 140 PHE A C 1
ATOM 1147 O O . PHE A 1 140 ? 35.421 24.683 -19.242 1.00 77.75 140 PHE A O 1
ATOM 1154 N N . ASP A 1 141 ? 35.042 26.015 -21.017 1.00 80.19 141 ASP A N 1
ATOM 1155 C CA . ASP A 1 141 ? 35.318 27.256 -20.310 1.00 80.19 141 ASP A CA 1
ATOM 1156 C C . ASP A 1 141 ? 34.062 27.660 -19.530 1.00 80.19 141 ASP A C 1
ATOM 1158 O O . ASP A 1 141 ? 33.133 28.237 -20.092 1.00 80.19 141 ASP A O 1
ATOM 1162 N N . ASP A 1 142 ? 34.030 27.295 -18.248 1.00 77.62 142 ASP A N 1
ATOM 1163 C CA . ASP A 1 142 ? 32.972 27.650 -17.293 1.00 77.62 142 ASP A CA 1
ATOM 1164 C C . ASP A 1 142 ? 33.169 29.071 -16.714 1.00 77.62 142 ASP A C 1
ATOM 1166 O O . ASP A 1 142 ? 32.673 29.380 -15.631 1.00 77.62 142 ASP A O 1
ATOM 1170 N N . SER A 1 143 ? 33.928 29.943 -17.390 1.00 82.88 143 SER A N 1
ATOM 1171 C CA . SER A 1 143 ? 34.084 31.338 -16.971 1.00 82.88 143 SER A CA 1
ATOM 1172 C C . SER A 1 143 ? 32.747 32.082 -17.051 1.00 82.88 143 SER A C 1
ATOM 1174 O O . SER A 1 143 ? 32.065 32.058 -18.079 1.00 82.88 143 SER A O 1
ATOM 1176 N N . ASP A 1 144 ? 32.393 32.793 -15.979 1.00 79.62 144 ASP A N 1
ATOM 1177 C CA . ASP A 1 144 ? 31.233 33.681 -15.975 1.00 79.62 144 ASP A CA 1
ATOM 1178 C C . ASP A 1 144 ? 31.388 34.762 -17.067 1.00 79.62 144 ASP A C 1
ATOM 1180 O O . ASP A 1 144 ? 32.480 35.322 -17.239 1.00 79.62 144 ASP A O 1
ATOM 1184 N N . PRO A 1 145 ? 30.325 35.086 -17.828 1.00 79.75 145 PRO A N 1
ATOM 1185 C CA . PRO A 1 145 ? 30.378 36.184 -18.783 1.00 79.75 145 PRO A CA 1
ATOM 1186 C C . PRO A 1 145 ? 30.643 37.513 -18.049 1.00 79.75 145 PRO A C 1
ATOM 1188 O O . PRO A 1 145 ? 30.185 37.689 -16.919 1.00 79.75 145 PRO A O 1
ATOM 1191 N N . PRO A 1 146 ? 31.361 38.468 -18.669 1.00 78.25 146 PRO A N 1
ATOM 1192 C CA . PRO A 1 146 ? 31.732 39.713 -18.006 1.00 78.25 146 PRO A CA 1
ATOM 1193 C C . PRO A 1 146 ? 30.494 40.521 -17.596 1.00 78.25 146 PRO A C 1
ATOM 1195 O O . PRO A 1 146 ? 29.582 40.723 -18.403 1.00 78.25 146 PRO A O 1
ATOM 1198 N N . GLU A 1 147 ? 30.482 41.004 -16.350 1.00 76.50 147 GLU A N 1
ATOM 1199 C CA . GLU A 1 147 ? 29.452 41.921 -15.851 1.00 76.50 147 GLU A CA 1
ATOM 1200 C C . GLU A 1 147 ? 29.425 43.196 -16.716 1.00 76.50 147 GLU A C 1
ATOM 1202 O O . GLU A 1 147 ? 30.467 43.806 -16.971 1.00 76.50 147 GLU A O 1
ATOM 1207 N N . SER A 1 148 ? 28.236 43.566 -17.208 1.00 74.62 148 SER A N 1
ATOM 1208 C CA . SER A 1 148 ? 27.976 44.818 -17.944 1.00 74.62 148 SER A CA 1
ATOM 1209 C C . SER A 1 148 ? 27.427 45.904 -17.033 1.00 74.62 148 SER A C 1
ATOM 1211 O O . SER A 1 148 ? 26.596 45.563 -16.161 1.00 74.62 148 SER A O 1
#

Foldseek 3Di:
DVVVVVVVVVVVVVVVVVVVVVVVVVVVVVVVVVVVVVVVVCVVVVVVVVVVVVVVVVVVVVVVVVVVVVVVVVVVVVVVVVVVVVVVVVVVVVVVVVLVVVVVVVVVVCVVPVPDDDDPDPPDDDVVNVVDDDDPDDDDPPDDDDDD

pLDDT: mean 91.6, std 7.99, range [62.94, 98.62]

Secondary structure (DSSP, 8-state):
-HHHHHHHHHHHHHHHHHHHHHHHHHHHHHHHHHHHHHHHHHHHHHHHHHHHHHHHHHHHHHHHHHHHHHHHHHHHHHHHHHHHHHHHHHHHHHHHHHHHHHHHHHHHHHHH-TT----S-TT---TTGGGS---S-PPP--PPPPP-

Radius of gyration: 51.01 Å; chains: 1; bounding box: 109×58×132 Å

Organism: Ensete ventricosum (NCBI:txid4639)